Protein AF-A0A7J2RCH0-F1 (afdb_monomer_lite)

pLDDT: mean 82.23, std 13.85, range [48.66, 96.94]

Foldseek 3Di:
DPVVVVVVVVVVVVVVVVVVVVVVVVVPDDDDDDDDDDPVVVVVLVVVCVVVVHDSVVSVVVVVVVVCLVVQLVVLLVCVLVVNDALCVSCVSSVHDSVVNVVVCVVVVRDRPDDPVSVVVVVVVVVVD

Sequence (129 aa):
MSYSLKFKYEACIYFIVFNIIFLIQELHMGKTLTTRLPDEMAEKIEEIAKIEKLDKSSIIRRLLDKGIVRWKEEFALKLYQNGEISLGKAAEISSLSIWEFLDKLAEKKIPLNYNIENLKNDLETAKKL

Structure (mmCIF, N/CA/C/O backbone):
data_AF-A0A7J2RCH0-F1
#
_entry.id   AF-A0A7J2RCH0-F1
#
loop_
_atom_site.group_PDB
_atom_site.id
_atom_site.type_symbol
_atom_site.label_atom_id
_atom_site.label_alt_id
_atom_site.label_comp_id
_atom_site.label_asym_id
_atom_site.label_entity_id
_atom_site.label_seq_id
_atom_site.pdbx_PDB_ins_code
_atom_site.Cartn_x
_atom_site.Cartn_y
_atom_site.Cartn_z
_atom_site.occupancy
_atom_site.B_iso_or_equiv
_atom_site.auth_seq_id
_atom_site.auth_comp_id
_atom_site.auth_asym_id
_atom_site.auth_atom_id
_atom_site.pdbx_PDB_model_num
ATOM 1 N N . MET A 1 1 ? 59.118 -13.946 14.918 1.00 50.75 1 MET A N 1
ATOM 2 C CA . MET A 1 1 ? 57.811 -13.852 15.612 1.00 50.75 1 MET A CA 1
ATOM 3 C C . MET A 1 1 ? 56.760 -1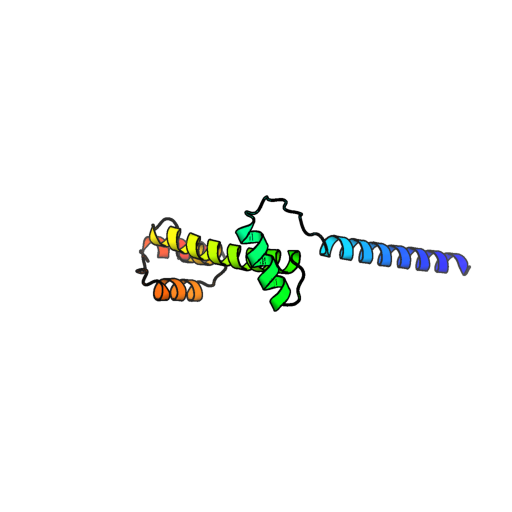3.015 14.856 1.00 50.75 1 MET A C 1
ATOM 5 O O . MET A 1 1 ? 55.701 -12.761 15.405 1.00 50.75 1 MET A O 1
ATOM 9 N N . SER A 1 2 ? 56.999 -12.609 13.600 1.00 51.62 2 SER A N 1
ATOM 10 C CA . SER A 1 2 ? 56.141 -11.639 12.882 1.00 51.62 2 SER A CA 1
ATOM 11 C C . SER A 1 2 ? 55.142 -12.271 11.895 1.00 51.62 2 SER A C 1
ATOM 13 O O . SER A 1 2 ? 54.218 -11.606 11.439 1.00 51.62 2 SER A O 1
ATOM 15 N N . TYR A 1 3 ? 55.298 -13.562 11.579 1.00 48.66 3 TYR A N 1
ATOM 16 C CA . TYR A 1 3 ? 54.462 -14.284 10.607 1.00 48.66 3 TYR A CA 1
ATOM 17 C C . TYR A 1 3 ? 53.080 -14.682 11.155 1.00 48.66 3 TYR A C 1
ATOM 19 O O . TYR A 1 3 ? 52.107 -14.711 10.409 1.00 48.66 3 TYR A O 1
ATOM 27 N N . SER A 1 4 ? 52.968 -14.925 12.465 1.00 53.50 4 SER A N 1
ATOM 28 C CA . SER A 1 4 ? 51.714 -15.365 13.100 1.00 53.50 4 SER A CA 1
ATOM 29 C C . SER A 1 4 ? 50.668 -14.241 13.202 1.00 53.50 4 SER A C 1
ATOM 31 O O . SER A 1 4 ? 49.474 -14.485 13.037 1.00 53.50 4 SER A O 1
ATOM 33 N N . LEU A 1 5 ? 51.103 -12.985 13.388 1.00 51.78 5 LEU A N 1
ATOM 34 C CA . LEU A 1 5 ? 50.195 -11.834 13.373 1.00 51.78 5 LEU A CA 1
ATOM 35 C C . LEU A 1 5 ? 49.648 -11.554 11.967 1.00 51.78 5 LEU A C 1
ATOM 37 O O . LEU A 1 5 ? 48.443 -11.378 11.831 1.00 51.78 5 LEU A O 1
ATOM 41 N N . LYS A 1 6 ? 50.488 -11.584 10.918 1.00 54.31 6 LYS A N 1
ATOM 42 C CA . LYS A 1 6 ? 50.037 -11.393 9.522 1.00 54.31 6 LYS A CA 1
ATOM 43 C C . LYS A 1 6 ? 48.947 -12.389 9.118 1.00 54.31 6 LYS A C 1
ATOM 45 O O . LYS A 1 6 ? 47.947 -11.977 8.546 1.00 54.31 6 LYS A O 1
ATOM 50 N N . PHE A 1 7 ? 49.092 -13.658 9.499 1.00 57.16 7 PHE A N 1
ATOM 51 C CA . PHE A 1 7 ? 48.100 -14.693 9.196 1.00 57.16 7 PHE A CA 1
ATOM 52 C C . PHE A 1 7 ? 46.754 -14.448 9.901 1.00 57.16 7 PHE A C 1
ATOM 54 O O . PHE A 1 7 ? 45.696 -14.633 9.305 1.00 57.16 7 PHE A O 1
ATOM 61 N N . LYS A 1 8 ? 46.777 -13.962 11.152 1.00 58.84 8 LYS A N 1
ATOM 62 C CA . LYS A 1 8 ? 45.556 -13.557 11.870 1.00 58.84 8 LYS A CA 1
ATOM 63 C C . LYS A 1 8 ? 44.867 -12.359 11.219 1.00 58.84 8 LYS A C 1
ATOM 65 O O . LYS A 1 8 ? 43.644 -12.362 11.132 1.00 58.84 8 LYS A O 1
ATOM 70 N N . TYR A 1 9 ? 45.622 -11.358 10.764 1.00 63.19 9 TYR A N 1
ATOM 71 C CA . TYR A 1 9 ? 45.040 -10.196 10.086 1.00 63.19 9 TYR A CA 1
ATOM 72 C C . TYR A 1 9 ? 44.444 -10.568 8.727 1.00 63.19 9 TYR A C 1
ATOM 74 O O . TYR A 1 9 ? 43.323 -10.162 8.443 1.00 63.19 9 TYR A O 1
ATOM 82 N N . GLU A 1 10 ? 45.127 -11.389 7.927 1.00 70.31 10 GLU A N 1
ATOM 83 C CA . GLU A 1 10 ? 44.602 -11.840 6.632 1.00 70.31 10 GLU A CA 1
ATOM 84 C C . GLU A 1 10 ? 43.353 -12.713 6.782 1.00 70.31 10 GLU A C 1
ATOM 86 O O . GLU A 1 10 ? 42.367 -12.483 6.085 1.00 70.31 10 GLU A O 1
ATOM 91 N N . ALA A 1 11 ? 43.334 -13.637 7.748 1.00 74.19 11 ALA A N 1
ATOM 92 C CA . ALA A 1 11 ? 42.146 -14.437 8.043 1.00 74.19 11 ALA A CA 1
ATOM 93 C C . ALA A 1 11 ? 40.965 -13.577 8.530 1.00 74.19 11 ALA A C 1
ATOM 95 O O . ALA A 1 11 ? 39.822 -13.822 8.151 1.00 74.19 11 ALA A O 1
ATOM 96 N N . CYS A 1 12 ? 41.233 -12.544 9.336 1.00 78.06 12 CYS A N 1
ATOM 97 C CA . CYS A 1 12 ? 40.205 -11.627 9.829 1.00 78.06 12 CYS A CA 1
ATOM 98 C C . CYS A 1 12 ? 39.638 -10.751 8.700 1.00 78.06 12 CYS A C 1
ATOM 100 O O . CYS A 1 12 ? 38.425 -10.589 8.596 1.00 78.06 12 CYS A O 1
ATOM 102 N N . ILE A 1 13 ? 40.495 -10.251 7.803 1.00 82.00 13 ILE A N 1
ATOM 103 C CA . ILE A 1 13 ? 40.072 -9.509 6.607 1.00 82.00 13 ILE A CA 1
ATOM 104 C C . ILE A 1 13 ? 39.222 -10.405 5.708 1.00 82.00 13 ILE A C 1
ATOM 106 O O . ILE A 1 13 ? 38.151 -9.986 5.278 1.00 82.00 13 ILE A O 1
ATOM 110 N N . TYR A 1 14 ? 39.646 -11.647 5.468 1.00 83.06 14 TYR A N 1
ATOM 111 C CA . TYR A 1 14 ? 38.886 -12.586 4.646 1.00 83.06 14 TYR A CA 1
ATOM 112 C C . TYR A 1 14 ? 37.517 -12.894 5.261 1.00 83.06 14 TYR A C 1
ATOM 114 O O . TYR A 1 14 ? 36.517 -12.917 4.553 1.00 83.06 14 TYR A O 1
ATOM 122 N N . PHE A 1 15 ? 37.451 -13.056 6.585 1.00 83.38 15 PHE A N 1
ATOM 123 C CA . PHE A 1 15 ? 36.198 -13.271 7.303 1.00 83.38 15 PHE A CA 1
ATOM 124 C C . PHE A 1 15 ? 35.268 -12.053 7.237 1.00 83.38 15 PHE A C 1
ATOM 126 O O . PHE A 1 15 ? 34.074 -12.212 6.996 1.00 83.38 15 PHE A O 1
ATOM 133 N N . ILE A 1 16 ? 35.799 -10.838 7.403 1.00 85.19 16 ILE A N 1
ATOM 134 C CA . ILE A 1 16 ? 35.022 -9.595 7.291 1.00 85.19 16 ILE A CA 1
ATOM 135 C C . ILE A 1 16 ? 34.500 -9.419 5.863 1.00 85.19 16 ILE A C 1
ATOM 137 O O . ILE A 1 16 ? 33.312 -9.180 5.674 1.00 85.19 16 ILE A O 1
ATOM 141 N N . VAL A 1 17 ? 35.356 -9.592 4.853 1.00 86.81 17 VAL A N 1
ATOM 142 C CA . VAL A 1 17 ? 34.967 -9.485 3.440 1.00 86.81 17 VAL A CA 1
ATOM 143 C C . VAL A 1 17 ? 33.935 -10.553 3.081 1.00 86.81 17 VAL A C 1
ATOM 145 O O . VAL A 1 17 ? 32.940 -10.234 2.440 1.00 86.81 17 VAL A O 1
ATOM 148 N N . PHE A 1 18 ? 34.108 -11.791 3.548 1.00 86.69 18 PHE A N 1
ATOM 149 C CA . PHE A 1 18 ? 33.140 -12.867 3.349 1.00 86.69 18 PHE A CA 1
ATOM 150 C C . PHE A 1 18 ? 31.783 -12.551 3.991 1.00 86.69 18 PHE A C 1
ATOM 152 O O . PHE A 1 18 ? 30.758 -12.701 3.335 1.00 86.69 18 PHE A O 1
ATOM 159 N N . ASN A 1 19 ? 31.763 -12.051 5.232 1.00 82.12 19 ASN A N 1
ATOM 160 C CA . ASN A 1 19 ? 30.519 -11.657 5.903 1.00 82.12 19 ASN A CA 1
ATOM 161 C C . ASN A 1 19 ? 29.841 -10.474 5.209 1.00 82.12 19 ASN A C 1
ATOM 163 O O . ASN A 1 19 ? 28.624 -10.470 5.076 1.00 82.12 19 ASN A O 1
ATOM 167 N N . ILE A 1 20 ? 30.607 -9.494 4.725 1.00 83.75 20 ILE A N 1
ATOM 168 C CA . ILE A 1 20 ? 30.062 -8.363 3.968 1.00 83.75 20 ILE A CA 1
ATOM 169 C C . ILE A 1 20 ? 29.486 -8.842 2.631 1.00 83.75 20 ILE A C 1
ATOM 171 O O . ILE A 1 20 ? 28.374 -8.461 2.288 1.00 83.75 20 ILE A O 1
ATOM 175 N N . ILE A 1 21 ? 30.189 -9.708 1.893 1.00 80.94 21 ILE A N 1
ATOM 176 C CA . ILE A 1 21 ? 29.687 -10.288 0.636 1.00 80.94 21 ILE A CA 1
ATOM 177 C C . ILE A 1 21 ? 28.40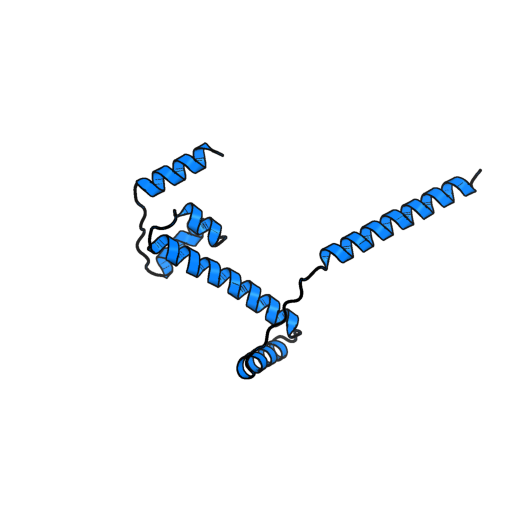9 -11.098 0.886 1.00 80.94 21 ILE A C 1
ATOM 179 O O . ILE A 1 21 ? 27.441 -10.937 0.147 1.00 80.94 21 ILE A O 1
ATOM 183 N N . PHE A 1 22 ? 28.382 -11.919 1.938 1.00 77.31 22 PHE A N 1
ATOM 184 C CA . PHE A 1 22 ? 27.210 -12.701 2.330 1.00 77.31 22 PHE A CA 1
ATOM 185 C C . PHE A 1 22 ? 26.019 -11.797 2.690 1.00 77.31 22 PHE A C 1
ATOM 187 O O . PHE A 1 22 ? 24.924 -11.983 2.165 1.00 77.31 22 PHE A O 1
ATOM 194 N N . LEU A 1 23 ? 26.251 -10.750 3.488 1.00 72.44 23 LEU A N 1
ATOM 195 C CA . LEU A 1 23 ? 25.236 -9.758 3.851 1.00 72.44 23 LEU A CA 1
ATOM 196 C C . LEU A 1 23 ? 24.706 -9.003 2.617 1.00 72.44 23 LEU A C 1
ATOM 198 O O . LEU A 1 23 ? 23.508 -8.761 2.501 1.00 72.44 23 LEU A O 1
ATOM 202 N N . ILE A 1 24 ? 25.578 -8.665 1.661 1.00 69.12 24 ILE A N 1
ATOM 203 C CA . ILE A 1 24 ? 25.187 -8.025 0.395 1.00 69.12 24 ILE A CA 1
ATOM 204 C C . ILE A 1 24 ? 24.338 -8.975 -0.463 1.00 69.12 24 ILE A C 1
ATOM 206 O O . ILE A 1 24 ? 23.361 -8.535 -1.070 1.00 69.12 24 ILE A O 1
ATOM 210 N N . GLN A 1 25 ? 24.670 -10.270 -0.512 1.00 58.91 25 GLN A N 1
ATOM 211 C CA . GLN A 1 25 ? 23.866 -11.270 -1.225 1.00 58.91 25 GLN A CA 1
ATOM 212 C C . GLN A 1 25 ? 22.472 -11.434 -0.605 1.00 58.91 25 GLN A C 1
ATOM 214 O O . GLN A 1 25 ? 21.488 -11.531 -1.338 1.00 58.91 25 GLN A O 1
ATOM 219 N N . GLU A 1 26 ? 22.375 -11.405 0.723 1.00 61.75 26 GLU A N 1
ATOM 220 C CA . GLU A 1 26 ? 21.110 -11.515 1.454 1.00 61.75 26 GLU A CA 1
ATOM 221 C C . GLU A 1 26 ? 20.209 -10.280 1.245 1.00 61.75 26 GLU A C 1
ATOM 223 O O . GLU A 1 26 ? 19.004 -10.414 1.025 1.00 61.75 26 GLU A O 1
ATOM 228 N N . LEU A 1 27 ? 20.800 -9.080 1.177 1.00 58.25 27 LEU A N 1
ATOM 229 C CA . LEU A 1 27 ? 20.098 -7.825 0.867 1.00 58.25 27 LEU A CA 1
ATOM 230 C C . LEU A 1 27 ? 19.570 -7.743 -0.580 1.00 58.25 27 LEU A C 1
ATOM 232 O O . LEU A 1 27 ? 18.662 -6.961 -0.860 1.00 58.25 27 LEU A O 1
ATOM 236 N N . HIS A 1 28 ? 20.096 -8.553 -1.504 1.00 56.91 28 HIS A N 1
ATOM 237 C CA . HIS A 1 28 ? 19.659 -8.617 -2.906 1.00 56.91 28 HIS A CA 1
ATOM 238 C C . HIS A 1 28 ? 18.613 -9.712 -3.191 1.00 56.91 28 HIS A C 1
ATOM 240 O O . HIS A 1 28 ? 18.262 -9.945 -4.353 1.00 56.91 28 HIS A O 1
ATOM 246 N N . MET A 1 29 ? 18.079 -10.386 -2.167 1.00 56.84 29 MET A N 1
ATOM 247 C CA . MET A 1 29 ? 17.113 -11.468 -2.369 1.00 56.84 29 MET A CA 1
ATOM 248 C C . MET A 1 29 ? 15.718 -10.961 -2.762 1.00 56.84 29 MET A C 1
ATOM 250 O O . MET A 1 29 ? 14.887 -10.609 -1.929 1.00 56.84 29 MET A O 1
ATOM 254 N N . GLY A 1 30 ? 15.424 -11.004 -4.061 1.00 67.38 30 GLY A N 1
ATOM 255 C CA . GLY A 1 30 ? 14.058 -10.993 -4.583 1.00 67.38 30 GLY A CA 1
ATOM 256 C C . GLY A 1 30 ? 13.541 -12.419 -4.797 1.00 67.38 30 GLY A C 1
ATOM 257 O O . GLY A 1 30 ? 14.246 -13.263 -5.346 1.00 67.38 30 GLY A O 1
ATOM 258 N N . LYS A 1 31 ? 12.291 -12.703 -4.416 1.00 82.31 31 LYS A N 1
ATOM 259 C CA . LYS A 1 31 ? 11.621 -13.958 -4.794 1.00 82.31 31 LYS A CA 1
ATOM 260 C C . LYS A 1 31 ? 11.114 -13.845 -6.232 1.00 82.31 31 LYS A C 1
ATOM 262 O O . LYS A 1 31 ? 10.439 -12.876 -6.574 1.00 82.31 31 LYS A O 1
ATOM 267 N N . THR A 1 32 ? 11.421 -14.833 -7.073 1.00 82.81 32 THR A N 1
ATOM 268 C CA . THR A 1 32 ? 10.910 -14.859 -8.452 1.00 82.81 32 THR A CA 1
ATOM 269 C C . THR A 1 32 ? 9.448 -15.292 -8.456 1.00 82.81 32 THR A C 1
ATOM 271 O O . THR A 1 32 ? 9.093 -16.308 -7.858 1.00 82.81 32 THR A O 1
ATOM 274 N N . LEU A 1 33 ? 8.606 -14.521 -9.142 1.00 85.00 33 LEU A N 1
ATOM 275 C CA . LEU A 1 33 ? 7.210 -14.846 -9.410 1.00 85.00 33 LEU A CA 1
ATOM 276 C C . LEU A 1 33 ? 7.051 -15.065 -10.915 1.00 85.00 33 LEU A C 1
ATOM 278 O O . LEU A 1 33 ? 7.317 -14.160 -11.702 1.00 85.00 33 LEU A O 1
ATOM 282 N N . THR A 1 34 ? 6.614 -16.257 -11.316 1.00 88.56 34 THR A N 1
ATOM 283 C CA . THR A 1 34 ? 6.332 -16.577 -12.720 1.00 88.56 34 THR A CA 1
ATOM 284 C C . THR A 1 34 ? 4.826 -16.638 -12.920 1.00 88.56 34 THR A C 1
ATOM 286 O O . THR A 1 34 ? 4.143 -17.422 -12.266 1.00 88.56 34 THR A O 1
ATOM 289 N N . THR A 1 35 ? 4.305 -15.817 -13.826 1.00 90.62 35 THR A N 1
ATOM 290 C CA . THR A 1 35 ? 2.889 -15.821 -14.205 1.00 90.62 35 THR A CA 1
ATOM 291 C C . THR A 1 35 ? 2.748 -15.579 -15.702 1.00 90.62 35 THR A C 1
ATOM 293 O O . THR A 1 35 ? 3.617 -14.965 -16.321 1.00 90.62 35 THR A O 1
ATOM 296 N N . ARG A 1 36 ? 1.663 -16.087 -16.290 1.00 93.31 36 ARG A N 1
ATOM 297 C CA . ARG A 1 36 ? 1.319 -15.826 -17.689 1.00 93.31 36 ARG A CA 1
ATOM 298 C C . ARG A 1 36 ? 0.477 -14.559 -17.743 1.00 93.31 36 ARG A C 1
ATOM 300 O O . ARG A 1 36 ? -0.545 -14.476 -17.066 1.00 93.31 36 ARG A O 1
ATOM 307 N N . LEU A 1 37 ? 0.918 -13.592 -18.538 1.00 91.25 37 LEU A N 1
ATOM 308 C CA . LEU A 1 37 ? 0.197 -12.347 -18.770 1.00 91.25 37 LEU A CA 1
ATOM 309 C C . LEU A 1 37 ? -0.482 -12.412 -20.141 1.00 91.25 37 LEU A C 1
ATOM 311 O O . LEU A 1 37 ? 0.134 -12.926 -21.075 1.00 91.25 37 LEU A O 1
ATOM 315 N N . PRO A 1 38 ? -1.717 -11.906 -20.279 1.00 96.19 38 PRO A N 1
ATOM 316 C CA . PRO A 1 38 ? -2.307 -11.655 -21.589 1.00 96.19 38 PRO A CA 1
ATOM 317 C C . PRO A 1 38 ? -1.427 -10.700 -22.407 1.00 96.19 38 PRO A C 1
ATOM 319 O O . PRO A 1 38 ? -0.845 -9.772 -21.834 1.00 96.19 38 PRO A O 1
ATOM 322 N N . ASP A 1 39 ? -1.383 -10.885 -23.727 1.00 95.75 39 ASP A N 1
ATOM 323 C CA . ASP A 1 39 ? -0.512 -10.109 -24.625 1.00 95.75 39 ASP A CA 1
ATOM 324 C C . ASP A 1 39 ? -0.752 -8.597 -24.502 1.00 95.75 39 ASP A C 1
ATOM 326 O O . ASP A 1 39 ? 0.191 -7.831 -24.309 1.00 95.75 39 ASP A O 1
ATOM 330 N N . GLU A 1 40 ? -2.020 -8.176 -24.447 1.00 96.50 40 GLU A N 1
ATOM 331 C CA . GLU A 1 40 ? -2.412 -6.770 -24.268 1.00 96.50 40 GLU A CA 1
ATOM 332 C C . GLU A 1 40 ? -1.787 -6.132 -23.010 1.00 96.50 40 GLU A C 1
ATOM 334 O O . GLU A 1 40 ? -1.405 -4.961 -22.998 1.00 96.50 40 GLU A O 1
ATOM 339 N N . MET A 1 41 ? -1.668 -6.893 -21.917 1.00 94.38 41 MET A N 1
ATOM 340 C CA . MET A 1 41 ? -1.076 -6.390 -20.675 1.00 94.38 41 MET A CA 1
ATOM 341 C C . MET A 1 41 ? 0.445 -6.275 -20.790 1.00 94.38 41 MET A C 1
ATOM 343 O O . MET A 1 41 ? 1.029 -5.307 -20.296 1.00 94.38 41 MET A O 1
ATOM 347 N N . ALA A 1 42 ? 1.087 -7.250 -21.438 1.00 94.25 42 ALA A N 1
ATOM 348 C CA . ALA A 1 42 ? 2.526 -7.237 -21.664 1.00 94.25 42 ALA A CA 1
ATOM 349 C C . ALA A 1 42 ? 2.946 -6.053 -22.552 1.00 94.25 42 ALA A C 1
ATOM 351 O O . ALA A 1 42 ? 3.944 -5.394 -22.253 1.00 94.25 42 ALA A O 1
ATOM 352 N N . GLU A 1 43 ? 2.152 -5.738 -23.579 1.00 96.00 43 GLU A N 1
ATOM 353 C CA . GLU A 1 43 ? 2.363 -4.584 -24.460 1.00 96.00 43 GLU A CA 1
ATOM 354 C C . GLU A 1 43 ? 2.302 -3.256 -23.694 1.00 96.00 43 GLU A C 1
ATOM 356 O O . GLU A 1 43 ? 3.229 -2.450 -23.793 1.00 96.00 43 GLU A O 1
ATOM 361 N N . LYS A 1 44 ? 1.282 -3.057 -22.846 1.00 96.12 44 LYS A N 1
ATOM 362 C CA . LYS A 1 44 ? 1.159 -1.845 -22.010 1.00 96.12 44 LYS A CA 1
ATOM 363 C C . LYS A 1 44 ? 2.349 -1.662 -21.066 1.00 96.12 44 LYS A C 1
ATOM 365 O O . LYS A 1 44 ? 2.852 -0.553 -20.903 1.00 96.12 44 LYS A O 1
ATOM 370 N N . ILE A 1 45 ? 2.823 -2.742 -20.440 1.00 95.56 45 ILE A N 1
ATOM 371 C CA . ILE A 1 45 ? 4.007 -2.692 -19.564 1.00 95.56 45 ILE A CA 1
ATOM 372 C C . ILE A 1 45 ? 5.255 -2.312 -20.367 1.00 95.56 45 ILE A C 1
ATOM 374 O O . ILE A 1 45 ? 6.086 -1.541 -19.887 1.00 95.56 45 ILE A O 1
ATOM 378 N N . GLU A 1 46 ? 5.395 -2.839 -21.584 1.00 94.94 46 GLU A N 1
ATOM 379 C CA . GLU A 1 46 ? 6.521 -2.517 -22.454 1.00 94.94 46 GLU A CA 1
ATOM 380 C C . GLU A 1 46 ? 6.505 -1.055 -22.917 1.00 94.94 46 GLU A C 1
ATOM 382 O O . GLU A 1 46 ? 7.558 -0.418 -22.961 1.00 94.94 46 GLU A O 1
ATOM 387 N N . GLU A 1 47 ? 5.331 -0.502 -23.214 1.00 96.94 47 GLU A N 1
ATOM 388 C CA . GLU A 1 47 ? 5.174 0.916 -23.537 1.00 96.94 47 GLU A CA 1
ATOM 389 C C . GLU A 1 47 ? 5.621 1.810 -22.370 1.00 96.94 47 GLU A C 1
ATOM 391 O O . GLU A 1 47 ? 6.457 2.698 -22.550 1.00 96.94 47 GLU A O 1
ATOM 396 N N . ILE A 1 48 ? 5.158 1.515 -21.150 1.00 96.75 48 ILE A N 1
ATOM 397 C CA . ILE A 1 48 ? 5.556 2.249 -19.937 1.00 96.75 48 ILE A CA 1
ATOM 398 C C . ILE A 1 48 ? 7.071 2.150 -19.711 1.00 96.75 48 ILE A C 1
ATOM 400 O O . ILE A 1 48 ? 7.722 3.152 -19.415 1.00 96.75 48 ILE A O 1
ATOM 404 N N . ALA A 1 49 ? 7.655 0.962 -19.892 1.00 96.62 49 ALA A N 1
ATOM 405 C CA . ALA A 1 49 ? 9.095 0.747 -19.757 1.00 96.62 49 ALA A CA 1
ATOM 406 C C . ALA A 1 49 ? 9.909 1.604 -20.741 1.00 96.62 49 ALA A C 1
ATOM 408 O O . ALA A 1 49 ? 10.930 2.180 -20.359 1.00 96.62 49 ALA A O 1
ATOM 409 N N . LYS A 1 50 ? 9.433 1.752 -21.986 1.00 96.44 50 LYS A N 1
ATOM 410 C CA . LYS A 1 50 ? 10.057 2.619 -23.001 1.00 96.44 50 LYS A CA 1
ATOM 411 C C . LYS A 1 50 ? 9.975 4.096 -22.619 1.00 96.44 50 LYS A C 1
ATOM 413 O O . LYS A 1 50 ? 10.982 4.794 -22.721 1.00 96.44 50 LYS A O 1
ATOM 418 N N . ILE A 1 51 ? 8.807 4.556 -22.167 1.00 96.69 51 ILE A N 1
ATOM 419 C CA . ILE A 1 51 ? 8.583 5.953 -21.758 1.00 96.69 51 ILE A CA 1
ATOM 420 C C . ILE A 1 51 ? 9.496 6.320 -20.585 1.00 96.69 51 ILE A C 1
ATOM 422 O O . ILE A 1 51 ? 10.153 7.360 -20.599 1.00 96.69 51 ILE A O 1
ATOM 426 N N . GLU A 1 52 ? 9.568 5.447 -19.585 1.00 93.69 52 GLU A N 1
ATOM 427 C CA . GLU A 1 52 ? 10.313 5.713 -18.356 1.00 93.69 52 GLU A CA 1
ATOM 428 C C . GLU A 1 52 ? 11.793 5.332 -18.421 1.00 93.69 52 GLU A C 1
ATOM 430 O O . GLU A 1 52 ? 12.545 5.650 -17.501 1.00 93.69 52 GLU A O 1
ATOM 435 N N . LYS A 1 53 ? 12.226 4.691 -19.514 1.00 94.75 53 LYS A N 1
ATOM 436 C CA . LYS A 1 53 ? 13.598 4.198 -19.714 1.00 94.75 53 LYS A CA 1
ATOM 437 C C . LYS A 1 53 ? 14.057 3.265 -18.585 1.00 94.75 53 LYS A C 1
ATOM 439 O O . LYS A 1 53 ? 15.199 3.331 -18.137 1.00 94.75 53 LYS A O 1
ATOM 444 N N . LEU A 1 54 ? 13.156 2.392 -18.142 1.00 93.50 54 LEU A N 1
ATOM 445 C CA . LEU A 1 54 ? 13.406 1.372 -17.123 1.00 93.50 54 LEU A CA 1
ATOM 446 C C . LEU A 1 54 ? 13.215 -0.023 -17.718 1.00 93.50 54 LEU A C 1
ATOM 448 O O . LEU A 1 54 ? 12.533 -0.197 -18.727 1.00 93.50 54 LEU A O 1
ATOM 452 N N . ASP A 1 55 ? 13.804 -1.037 -17.090 1.00 93.19 55 ASP A N 1
ATOM 453 C CA . ASP A 1 55 ? 13.556 -2.419 -17.482 1.00 93.19 55 ASP A CA 1
ATOM 454 C C . ASP A 1 55 ? 12.141 -2.876 -17.076 1.00 93.19 55 ASP A C 1
ATOM 456 O O . ASP A 1 55 ? 11.518 -2.353 -16.144 1.00 93.19 55 ASP A O 1
ATOM 460 N N . LYS A 1 56 ? 11.633 -3.899 -17.775 1.00 91.50 56 LYS A N 1
ATOM 461 C CA . LYS A 1 56 ? 10.284 -4.441 -17.551 1.00 91.50 56 LYS A CA 1
ATOM 462 C C . LYS A 1 56 ? 10.085 -4.908 -16.107 1.00 91.50 56 LYS A C 1
ATOM 464 O O . LYS A 1 56 ? 9.025 -4.666 -15.537 1.00 91.50 56 LYS A O 1
ATOM 469 N N . SER A 1 57 ? 11.086 -5.549 -15.504 1.00 90.81 57 SER A N 1
ATOM 470 C CA . SER A 1 57 ? 10.985 -6.094 -14.146 1.00 90.81 57 SER A CA 1
ATOM 471 C C . SER A 1 57 ? 10.861 -4.985 -13.103 1.00 90.81 57 SER A C 1
ATOM 473 O O . SER A 1 57 ? 10.067 -5.116 -12.170 1.00 90.81 57 SER A O 1
ATOM 475 N N . SER A 1 58 ? 11.576 -3.874 -13.285 1.00 92.12 58 SER A N 1
ATOM 476 C CA . SER A 1 58 ? 11.455 -2.682 -12.440 1.00 92.12 58 SER A CA 1
ATOM 477 C C . SER A 1 58 ? 10.066 -2.048 -12.533 1.00 92.12 58 SER A C 1
ATOM 479 O O . SER A 1 58 ? 9.462 -1.739 -11.502 1.00 92.12 58 SER A O 1
ATOM 481 N N . ILE A 1 59 ? 9.513 -1.914 -13.745 1.00 95.31 59 ILE A N 1
ATOM 482 C CA . ILE A 1 59 ? 8.144 -1.408 -13.932 1.00 9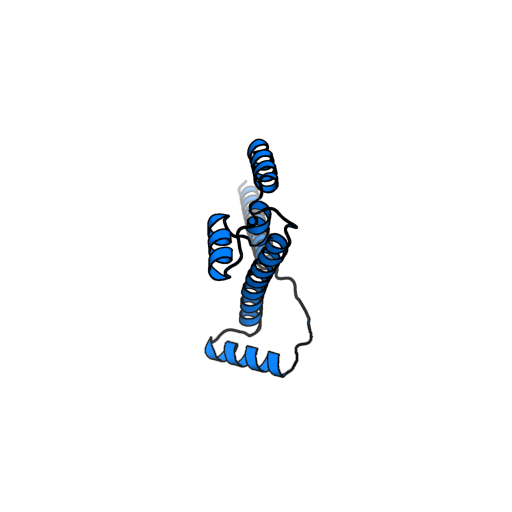5.31 59 ILE A CA 1
ATOM 483 C C . ILE A 1 59 ? 7.122 -2.343 -13.285 1.00 95.31 59 ILE A C 1
ATOM 485 O O . ILE A 1 59 ? 6.270 -1.874 -12.530 1.00 95.31 59 ILE A O 1
ATOM 489 N N . ILE A 1 60 ? 7.233 -3.653 -13.522 1.00 93.75 60 ILE A N 1
ATOM 490 C CA . ILE A 1 60 ? 6.342 -4.664 -12.939 1.00 93.75 60 ILE A CA 1
ATOM 491 C C . ILE A 1 60 ? 6.364 -4.577 -11.415 1.00 93.75 60 ILE A C 1
ATOM 493 O O . ILE A 1 60 ? 5.306 -4.479 -10.800 1.00 93.75 60 ILE A O 1
ATOM 497 N N . ARG A 1 61 ? 7.552 -4.563 -10.801 1.00 92.06 61 ARG A N 1
ATOM 498 C CA . ARG A 1 61 ? 7.689 -4.491 -9.342 1.00 92.06 61 ARG A CA 1
ATOM 499 C C . ARG A 1 61 ? 7.017 -3.243 -8.782 1.00 92.06 61 ARG A C 1
ATOM 501 O O . ARG A 1 61 ? 6.190 -3.347 -7.886 1.00 92.06 61 ARG A O 1
ATOM 508 N N . ARG A 1 62 ? 7.278 -2.082 -9.378 1.00 93.06 62 ARG A N 1
ATOM 509 C CA . ARG A 1 62 ? 6.695 -0.819 -8.920 1.00 93.06 62 ARG A CA 1
ATOM 510 C C . ARG A 1 62 ? 5.177 -0.755 -9.111 1.00 93.06 62 ARG A C 1
ATOM 512 O O . ARG A 1 62 ? 4.479 -0.170 -8.284 1.00 93.06 62 ARG A O 1
ATOM 519 N N . LEU A 1 63 ? 4.651 -1.320 -10.200 1.00 94.50 63 LEU A N 1
ATOM 520 C CA . LEU A 1 63 ? 3.206 -1.426 -10.415 1.00 94.50 63 LEU A CA 1
ATOM 521 C C . LEU A 1 63 ? 2.562 -2.362 -9.388 1.00 94.50 63 LEU A C 1
ATOM 523 O O . LEU A 1 63 ? 1.503 -2.031 -8.860 1.00 94.50 63 LEU A O 1
ATOM 527 N N . LEU A 1 64 ? 3.210 -3.486 -9.072 1.00 93.81 64 LEU A N 1
ATOM 528 C CA . LEU A 1 64 ? 2.760 -4.411 -8.033 1.00 93.81 64 LEU A CA 1
ATOM 529 C C . LEU A 1 64 ? 2.774 -3.759 -6.649 1.00 93.81 64 LEU A C 1
ATOM 531 O O . LEU A 1 64 ? 1.781 -3.876 -5.940 1.00 93.81 64 LEU A O 1
ATOM 535 N N . ASP A 1 65 ? 3.822 -3.016 -6.293 1.00 93.00 65 ASP A N 1
ATOM 536 C CA . ASP A 1 65 ? 3.897 -2.309 -5.008 1.00 93.00 65 ASP A CA 1
ATOM 537 C C . ASP A 1 65 ? 2.728 -1.329 -4.848 1.00 93.00 65 ASP A C 1
ATOM 539 O O . ASP A 1 65 ? 2.003 -1.357 -3.851 1.00 93.00 65 ASP A O 1
ATOM 543 N N . LYS A 1 66 ? 2.467 -0.518 -5.882 1.00 94.56 66 LYS A N 1
ATOM 544 C CA . LYS A 1 66 ? 1.309 0.389 -5.907 1.00 94.56 66 LYS A CA 1
ATOM 545 C C . LYS A 1 66 ? -0.019 -0.371 -5.860 1.00 94.56 66 LYS A C 1
ATOM 547 O O . LYS A 1 66 ? -0.943 0.049 -5.165 1.00 94.56 66 LYS A O 1
ATOM 552 N N . GLY A 1 67 ? -0.118 -1.478 -6.593 1.00 95.81 67 GLY A N 1
ATOM 553 C CA . GLY A 1 67 ? -1.308 -2.322 -6.640 1.00 95.81 67 GLY A CA 1
ATOM 554 C C . GLY A 1 67 ? -1.642 -2.943 -5.284 1.00 95.81 67 GLY A C 1
ATOM 555 O O . GLY A 1 67 ? -2.800 -2.919 -4.881 1.00 95.81 67 GLY A O 1
ATOM 556 N N . ILE A 1 68 ? -0.639 -3.435 -4.553 1.00 95.50 68 ILE A N 1
ATOM 557 C CA . ILE A 1 68 ? -0.806 -4.033 -3.221 1.00 95.50 68 ILE A CA 1
ATOM 558 C C . ILE A 1 68 ? -1.290 -2.990 -2.215 1.00 95.50 68 ILE A C 1
ATOM 560 O O . ILE A 1 68 ? -2.228 -3.264 -1.467 1.00 95.50 68 ILE A O 1
ATOM 564 N N . VAL A 1 69 ? -0.682 -1.799 -2.203 1.00 93.25 69 VAL A N 1
ATOM 565 C CA . VAL A 1 69 ? -1.097 -0.705 -1.308 1.00 93.25 69 VAL A CA 1
ATOM 566 C C . VAL A 1 69 ? -2.553 -0.329 -1.571 1.00 93.25 69 VAL A C 1
ATOM 568 O O . VAL A 1 69 ? -3.368 -0.327 -0.650 1.00 93.25 69 VAL A O 1
ATOM 571 N N . ARG A 1 70 ? -2.908 -0.110 -2.841 1.00 94.50 70 ARG A N 1
ATOM 572 C CA . ARG A 1 70 ? -4.281 0.226 -3.229 1.00 94.50 70 ARG A CA 1
ATOM 573 C C . ARG A 1 70 ? -5.275 -0.880 -2.870 1.00 94.50 70 ARG A C 1
ATOM 575 O O . ARG A 1 70 ? -6.359 -0.592 -2.374 1.00 94.50 70 ARG A O 1
ATOM 582 N N . TRP A 1 71 ? -4.911 -2.140 -3.102 1.00 96.31 71 TRP A N 1
ATOM 583 C CA . TRP A 1 71 ? -5.766 -3.275 -2.765 1.00 96.31 71 TRP A CA 1
ATOM 584 C C . TRP A 1 71 ? -6.032 -3.353 -1.257 1.00 96.31 71 TRP A C 1
ATOM 586 O O . TRP A 1 71 ? -7.175 -3.547 -0.853 1.00 96.31 71 TRP A O 1
ATOM 596 N N . LYS A 1 72 ? -5.005 -3.147 -0.420 1.00 95.12 72 LYS A N 1
ATOM 597 C CA . LYS A 1 72 ? -5.155 -3.112 1.044 1.00 95.12 72 LYS A CA 1
ATOM 598 C C . LYS A 1 72 ? -6.074 -1.984 1.503 1.00 95.12 72 LYS A C 1
ATOM 600 O O . LYS A 1 72 ? -6.903 -2.211 2.379 1.00 95.12 72 LYS A O 1
ATOM 605 N N . GLU A 1 73 ? -5.937 -0.798 0.915 1.00 93.25 73 GLU A N 1
ATOM 606 C CA . GLU A 1 73 ? -6.802 0.350 1.203 1.00 93.25 73 GLU A CA 1
ATOM 607 C C . GLU A 1 73 ? -8.269 0.020 0.886 1.00 93.25 73 GLU A C 1
ATOM 609 O O . GLU A 1 73 ? -9.133 0.115 1.756 1.00 93.25 73 GLU A O 1
ATOM 614 N N . GLU A 1 74 ? -8.551 -0.447 -0.334 1.00 93.25 74 GLU A N 1
ATOM 615 C CA . GLU A 1 74 ? -9.906 -0.815 -0.765 1.00 93.25 74 GLU A CA 1
ATOM 616 C C . GLU A 1 74 ? -10.495 -1.953 0.086 1.00 93.25 74 GLU A C 1
ATOM 618 O O . GLU A 1 74 ? -11.673 -1.918 0.452 1.00 93.25 74 GLU A O 1
ATOM 623 N N . PHE A 1 75 ? -9.673 -2.938 0.450 1.00 95.06 75 PHE A N 1
ATOM 624 C CA . PHE A 1 75 ? -10.073 -4.053 1.300 1.00 95.06 75 PHE A CA 1
ATOM 625 C C . PHE A 1 75 ? -10.409 -3.607 2.730 1.00 95.06 75 PHE A C 1
ATOM 627 O O . PHE A 1 75 ? -11.471 -3.959 3.245 1.00 95.06 75 PHE A O 1
ATOM 634 N N . ALA A 1 76 ? -9.556 -2.788 3.352 1.00 94.38 76 ALA A N 1
ATOM 635 C CA . ALA A 1 76 ? -9.787 -2.254 4.693 1.00 94.38 76 ALA A CA 1
ATOM 636 C C . ALA A 1 76 ? -11.057 -1.391 4.755 1.00 94.38 76 ALA A C 1
ATOM 638 O O . ALA A 1 76 ? -11.850 -1.524 5.686 1.00 94.38 76 ALA A O 1
ATOM 639 N N . LEU A 1 77 ? -11.288 -0.557 3.736 1.00 91.62 77 LEU A N 1
ATOM 640 C CA . LEU A 1 77 ? -12.503 0.250 3.622 1.00 91.62 77 LEU A CA 1
ATOM 641 C C . LEU A 1 77 ? -13.760 -0.618 3.552 1.00 91.62 77 LEU A C 1
ATOM 643 O O . LEU A 1 77 ? -14.735 -0.328 4.240 1.00 91.62 77 LEU A O 1
ATOM 647 N N . LYS A 1 78 ? -13.734 -1.695 2.760 1.00 91.25 78 LYS A N 1
ATOM 648 C CA . LYS A 1 78 ? -14.872 -2.613 2.628 1.00 91.25 78 LYS A CA 1
ATOM 649 C C . LYS A 1 78 ? -15.190 -3.323 3.946 1.00 91.25 78 LYS A C 1
ATOM 651 O O . LYS A 1 78 ? -16.348 -3.371 4.346 1.00 91.25 78 LYS A O 1
ATOM 656 N N . LEU A 1 79 ? -14.171 -3.835 4.635 1.00 90.44 79 LEU A N 1
ATOM 657 C CA . LEU A 1 79 ? -14.351 -4.482 5.937 1.00 90.44 79 LEU A CA 1
ATOM 658 C C . LEU A 1 79 ? -14.903 -3.509 6.987 1.00 90.44 79 LEU A C 1
ATOM 660 O O . LEU A 1 79 ? -15.806 -3.860 7.745 1.00 90.44 79 LEU A O 1
ATOM 664 N N . TYR A 1 80 ? -14.394 -2.274 7.012 1.00 88.25 80 TYR A N 1
ATOM 665 C CA . TYR A 1 80 ? -14.881 -1.239 7.922 1.00 88.25 80 TYR A CA 1
ATOM 666 C C . TYR A 1 80 ? -16.337 -0.855 7.625 1.00 88.25 80 TYR A C 1
ATOM 668 O O . TYR A 1 80 ? -17.155 -0.778 8.540 1.00 88.25 80 TYR A O 1
ATOM 676 N N . GLN A 1 81 ? -16.688 -0.670 6.347 1.00 85.50 81 GLN A N 1
ATOM 677 C CA . GLN A 1 81 ? -18.063 -0.394 5.911 1.00 85.50 81 GLN A CA 1
ATOM 678 C C . GLN A 1 81 ? -19.052 -1.455 6.382 1.00 85.50 81 GLN A C 1
ATOM 680 O O . GLN A 1 81 ? -20.142 -1.125 6.847 1.00 85.50 81 GLN A O 1
ATOM 685 N N . ASN A 1 82 ? -18.654 -2.720 6.283 1.00 85.88 82 ASN A N 1
ATOM 686 C CA . ASN A 1 82 ? -19.467 -3.851 6.702 1.00 85.88 82 ASN A CA 1
ATOM 687 C C . ASN A 1 82 ? -19.540 -4.008 8.233 1.00 85.88 82 ASN A C 1
ATOM 689 O O . ASN A 1 82 ? -20.283 -4.858 8.718 1.00 85.88 82 ASN A O 1
ATOM 693 N N . GLY A 1 83 ? -18.784 -3.213 9.001 1.00 82.94 83 GLY A N 1
ATOM 694 C CA . GLY A 1 83 ? -18.699 -3.325 10.458 1.00 82.94 83 GLY A CA 1
ATOM 695 C C . GLY A 1 83 ? -17.919 -4.551 10.941 1.00 82.94 83 GLY A C 1
ATOM 696 O O . GLY A 1 83 ? -18.047 -4.931 12.099 1.00 82.94 83 GLY A O 1
ATOM 697 N N . GLU A 1 84 ? -17.124 -5.180 10.071 1.00 85.44 84 GLU A N 1
ATOM 698 C CA . GLU A 1 84 ? -16.377 -6.407 10.383 1.00 85.44 84 GLU A CA 1
ATOM 699 C C . GLU A 1 84 ? -15.116 -6.130 11.218 1.00 85.44 84 GLU A C 1
ATOM 701 O O . GLU A 1 84 ? -14.631 -7.010 11.929 1.00 85.44 84 GLU A O 1
ATOM 706 N N . ILE A 1 85 ? -14.569 -4.913 11.132 1.00 86.38 85 ILE A N 1
ATOM 707 C CA . ILE A 1 85 ? -13.340 -4.502 11.822 1.00 86.38 85 ILE A CA 1
ATOM 708 C C . ILE A 1 85 ? -13.470 -3.098 12.426 1.00 86.38 85 ILE A C 1
ATOM 710 O O . ILE A 1 85 ? -14.230 -2.264 11.933 1.00 86.38 85 ILE A O 1
ATOM 714 N N . SER A 1 86 ? -12.687 -2.815 13.475 1.00 86.44 86 SER A N 1
ATOM 715 C CA . SER A 1 86 ? -12.612 -1.475 14.072 1.00 86.44 86 SER A CA 1
ATOM 716 C C . SER A 1 86 ? -11.847 -0.486 13.183 1.00 86.44 86 SER A C 1
ATOM 718 O O . SER A 1 86 ? -11.110 -0.877 12.273 1.00 86.44 86 SER A O 1
ATOM 720 N N . LEU A 1 87 ? -11.980 0.812 13.481 1.00 86.00 87 LEU A N 1
ATOM 721 C CA . LEU A 1 87 ?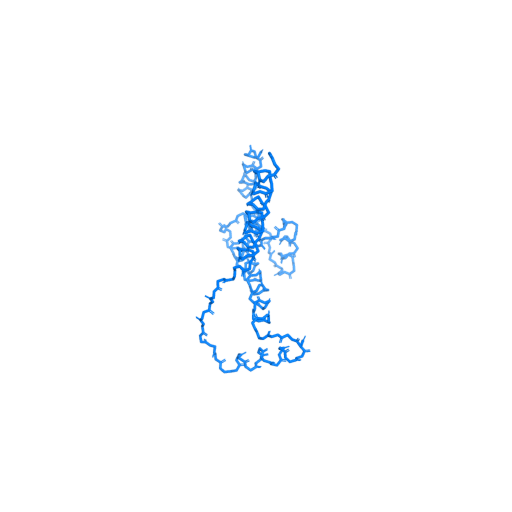 -11.252 1.878 12.785 1.00 86.00 87 LEU A CA 1
ATOM 722 C C . LEU A 1 87 ? -9.732 1.692 12.901 1.00 86.00 87 LEU A C 1
ATOM 724 O O . LEU A 1 87 ? -9.024 1.760 11.897 1.00 86.00 87 LEU A O 1
ATOM 728 N N . GLY A 1 88 ? -9.239 1.394 14.110 1.00 87.06 88 GLY A N 1
ATOM 729 C CA . GLY A 1 88 ? -7.820 1.120 14.341 1.00 87.06 88 GLY A CA 1
ATOM 730 C C . GLY A 1 88 ? -7.321 -0.081 13.535 1.00 87.06 88 GLY A C 1
ATOM 731 O O . GLY A 1 88 ? -6.256 -0.013 12.922 1.00 87.06 88 GLY A O 1
ATOM 732 N N . LYS A 1 89 ? -8.120 -1.155 13.447 1.00 88.44 89 LYS A N 1
ATOM 733 C CA . LYS A 1 89 ? -7.740 -2.334 12.661 1.00 88.44 89 LYS A CA 1
ATOM 734 C C . LYS A 1 89 ? -7.735 -2.059 11.156 1.00 88.44 89 LYS A C 1
ATOM 736 O O . LYS A 1 89 ? -6.888 -2.586 10.438 1.00 88.44 89 LYS A O 1
ATOM 741 N N . ALA A 1 90 ? -8.650 -1.223 10.674 1.00 91.62 90 ALA A N 1
ATOM 742 C CA . ALA A 1 90 ? -8.698 -0.822 9.273 1.00 91.62 90 ALA A CA 1
ATOM 743 C C . ALA A 1 90 ? -7.492 0.051 8.877 1.00 91.62 90 ALA A C 1
ATOM 745 O O . ALA A 1 90 ? -6.885 -0.175 7.825 1.00 91.62 90 ALA A O 1
ATOM 746 N N . ALA A 1 91 ? -7.091 0.979 9.751 1.00 92.56 91 ALA A N 1
ATOM 747 C CA . ALA A 1 91 ? -5.869 1.769 9.603 1.00 92.56 91 ALA A CA 1
ATOM 748 C C . ALA A 1 91 ? -4.617 0.867 9.547 1.00 92.56 91 ALA A C 1
ATOM 750 O O . ALA A 1 91 ? -3.806 0.970 8.629 1.00 92.56 91 ALA A O 1
ATOM 751 N N . GLU A 1 92 ? -4.520 -0.121 10.444 1.00 91.94 92 GLU A N 1
ATOM 752 C CA . GLU A 1 92 ? -3.419 -1.096 10.456 1.00 91.94 92 GLU A CA 1
ATOM 753 C C . GLU A 1 92 ? -3.329 -1.899 9.140 1.00 91.94 92 GLU A C 1
ATOM 755 O O . GLU A 1 92 ? -2.261 -1.980 8.529 1.00 91.94 92 GLU A O 1
ATOM 760 N N . ILE A 1 93 ? -4.448 -2.461 8.659 1.00 93.50 93 ILE A N 1
ATOM 761 C CA . ILE A 1 93 ? -4.484 -3.270 7.424 1.00 93.50 93 ILE A CA 1
ATOM 762 C C . ILE A 1 93 ? -4.097 -2.436 6.199 1.00 93.50 93 ILE A C 1
ATOM 764 O O . ILE A 1 93 ? -3.338 -2.907 5.347 1.00 93.50 93 ILE A O 1
ATOM 768 N N . SER A 1 94 ? -4.601 -1.204 6.118 1.00 93.38 94 SER A N 1
ATOM 769 C CA . SER A 1 94 ? -4.286 -0.272 5.030 1.00 93.38 94 SER A CA 1
ATOM 770 C C . SER A 1 94 ? -2.881 0.328 5.132 1.00 93.38 94 SER A C 1
ATOM 772 O O . SER A 1 94 ? -2.421 0.936 4.171 1.00 93.38 94 SER A O 1
ATOM 774 N N . SER A 1 95 ? -2.165 0.094 6.242 1.00 92.94 95 SER A N 1
ATOM 775 C CA . SER A 1 95 ? -0.862 0.712 6.527 1.00 92.94 95 SER A CA 1
ATOM 776 C C . SER A 1 95 ? -0.932 2.246 6.527 1.00 92.94 95 SER A C 1
ATOM 778 O O . SER A 1 95 ? 0.027 2.913 6.146 1.00 92.94 95 SER A O 1
ATOM 780 N N . LEU A 1 96 ? -2.078 2.783 6.949 1.00 91.44 96 LEU A N 1
ATOM 781 C CA . LEU A 1 96 ? -2.347 4.206 7.110 1.00 91.44 96 LEU A CA 1
ATOM 782 C C . LEU A 1 96 ? -2.459 4.540 8.598 1.00 91.44 96 LEU A C 1
ATOM 784 O O . LEU A 1 96 ? -2.784 3.691 9.431 1.00 91.44 96 LEU A O 1
ATOM 788 N N . SER A 1 97 ? -2.234 5.799 8.949 1.00 92.44 97 SER A N 1
ATOM 789 C CA . SER A 1 97 ? -2.667 6.315 10.244 1.00 92.44 97 SER A CA 1
ATOM 790 C C . SER A 1 97 ? -4.196 6.362 10.324 1.00 92.44 97 SER A C 1
ATOM 792 O O . SER A 1 97 ? -4.903 6.369 9.315 1.00 92.44 97 SER A O 1
ATOM 794 N N . ILE A 1 98 ? -4.728 6.435 11.547 1.00 88.12 98 ILE A N 1
ATOM 795 C CA . ILE A 1 98 ? -6.174 6.582 11.766 1.00 88.12 98 ILE A CA 1
ATOM 796 C C . ILE A 1 98 ? -6.709 7.827 11.042 1.00 88.12 98 ILE A C 1
ATOM 798 O O . ILE A 1 98 ? -7.766 7.761 10.423 1.00 88.12 98 ILE A O 1
ATOM 802 N N . TRP A 1 99 ? -5.968 8.937 11.083 1.00 89.81 99 TRP A N 1
ATOM 803 C CA . TRP A 1 99 ? -6.349 10.188 10.425 1.00 89.81 99 TRP A CA 1
ATOM 804 C C . TRP A 1 99 ? -6.395 10.053 8.904 1.00 89.81 99 TRP A C 1
ATOM 806 O O . TRP A 1 99 ? -7.408 10.388 8.302 1.00 89.81 99 TRP A O 1
ATOM 816 N N . GLU A 1 100 ? -5.361 9.469 8.297 1.00 91.81 100 GLU A N 1
ATOM 817 C CA . GLU A 1 100 ? -5.351 9.213 6.852 1.00 91.81 100 GLU A CA 1
ATOM 818 C C . GLU A 1 100 ? -6.496 8.279 6.441 1.00 91.81 100 GLU A C 1
ATOM 820 O O . GLU A 1 100 ? -7.128 8.481 5.407 1.00 91.81 100 GLU A O 1
ATOM 825 N N . PHE A 1 101 ? -6.819 7.276 7.262 1.00 92.31 101 PHE A N 1
ATOM 826 C CA . PHE A 1 101 ? -7.945 6.391 6.983 1.00 92.31 101 PHE A CA 1
ATOM 827 C C . PHE A 1 101 ? -9.300 7.114 7.080 1.00 92.31 101 PHE A C 1
ATOM 829 O O . PHE A 1 101 ? -10.192 6.872 6.266 1.00 92.31 101 PHE A O 1
ATOM 836 N N . LEU A 1 102 ? -9.460 8.031 8.039 1.00 89.12 102 LEU A N 1
ATOM 837 C CA . LEU A 1 102 ? -10.642 8.893 8.142 1.00 89.12 102 LEU A CA 1
ATOM 838 C C . LEU A 1 102 ? -10.782 9.808 6.918 1.00 89.12 102 LEU A C 1
ATOM 840 O O . LEU A 1 102 ? -11.886 9.931 6.382 1.00 89.12 102 LEU A O 1
ATOM 844 N N . ASP A 1 103 ? -9.679 10.373 6.429 1.00 90.75 103 ASP A N 1
ATOM 845 C CA . ASP A 1 103 ? -9.672 11.165 5.196 1.00 90.75 103 ASP A CA 1
ATOM 846 C C . ASP A 1 103 ? -10.125 10.316 3.999 1.00 90.75 103 ASP A C 1
ATOM 848 O O . ASP A 1 103 ? -10.972 10.744 3.212 1.00 90.75 103 ASP A O 1
ATOM 852 N N . LYS A 1 104 ? -9.671 9.057 3.908 1.00 90.75 104 LYS A N 1
ATOM 853 C CA . LYS A 1 104 ? -10.132 8.110 2.876 1.00 90.75 104 LYS A CA 1
ATOM 854 C C . LYS A 1 104 ? -11.619 7.788 2.952 1.00 90.75 104 LYS A C 1
ATOM 856 O O . LYS A 1 104 ? -12.275 7.667 1.911 1.00 90.75 104 LYS A O 1
ATOM 861 N N . LEU A 1 105 ? -12.175 7.669 4.155 1.00 88.88 105 LEU A N 1
ATOM 862 C CA . LEU A 1 105 ? -13.617 7.496 4.341 1.00 88.88 105 LEU A CA 1
ATOM 863 C C . LEU A 1 105 ? -14.387 8.730 3.854 1.00 88.88 105 LEU A C 1
ATOM 865 O O . LEU A 1 105 ? -15.394 8.582 3.155 1.00 88.88 105 LEU A O 1
ATOM 869 N N . ALA A 1 106 ? -13.888 9.933 4.153 1.00 86.38 106 ALA A N 1
ATOM 870 C CA . ALA A 1 106 ? -14.486 11.189 3.711 1.00 86.38 106 ALA A CA 1
ATOM 871 C C . ALA A 1 106 ? -14.438 11.349 2.180 1.00 86.38 106 ALA A C 1
ATOM 873 O O . ALA A 1 106 ? -15.470 11.633 1.565 1.00 86.38 106 ALA A O 1
ATOM 874 N N . GLU A 1 107 ? -13.286 11.087 1.551 1.00 87.88 107 GLU A N 1
ATOM 875 C CA . GLU A 1 107 ? -13.107 11.114 0.088 1.00 87.88 107 GLU A CA 1
ATOM 876 C C . GLU A 1 107 ? -14.122 10.210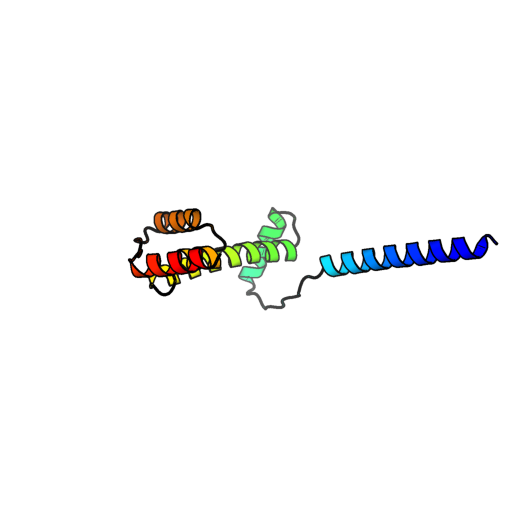 -0.627 1.00 87.88 107 GLU A C 1
ATOM 878 O O . GLU A 1 107 ? -14.714 10.588 -1.641 1.00 87.88 107 GLU A O 1
ATOM 883 N N . LYS A 1 108 ? -14.360 9.013 -0.079 1.00 84.38 108 LYS A N 1
ATOM 884 C CA . LYS A 1 108 ? -15.278 8.018 -0.650 1.00 84.38 108 LYS A CA 1
ATOM 885 C C . LYS A 1 108 ? -16.726 8.158 -0.166 1.00 84.38 108 LYS A C 1
ATOM 887 O O . LYS A 1 108 ? -17.556 7.330 -0.538 1.00 84.38 108 LYS A O 1
ATOM 892 N N . LYS A 1 109 ? -17.044 9.203 0.612 1.00 82.94 109 LYS A N 1
ATOM 893 C CA . LYS A 1 109 ? -18.381 9.488 1.175 1.00 82.94 109 LYS A CA 1
ATOM 894 C C . LYS A 1 109 ? -18.960 8.321 1.978 1.00 82.94 109 LYS A C 1
ATOM 896 O O . LYS A 1 109 ? -20.156 8.037 1.925 1.00 82.94 109 LYS A O 1
ATOM 901 N N . ILE A 1 110 ? -18.094 7.629 2.702 1.00 76.81 110 ILE A N 1
ATOM 902 C CA . ILE A 1 110 ? -18.459 6.483 3.520 1.00 76.81 110 ILE A CA 1
ATOM 903 C C . ILE A 1 110 ? -18.877 7.013 4.894 1.00 76.81 110 ILE A C 1
ATOM 905 O O . ILE A 1 110 ? -18.071 7.688 5.536 1.00 76.81 110 ILE A O 1
ATOM 909 N N . PRO A 1 111 ? -20.110 6.746 5.362 1.00 70.94 111 PRO A N 1
ATOM 910 C CA . PRO A 1 111 ? -20.532 7.204 6.676 1.00 70.94 111 PRO A CA 1
ATOM 911 C C . PRO A 1 111 ? -19.673 6.553 7.764 1.00 70.94 111 PRO A C 1
ATOM 913 O O . PRO A 1 111 ? -19.354 5.364 7.700 1.00 70.94 111 PRO A O 1
ATOM 916 N N . LEU A 1 112 ? -19.307 7.342 8.774 1.00 68.38 112 LEU A N 1
ATOM 917 C CA . LEU A 1 112 ? -18.588 6.840 9.939 1.00 68.38 112 LEU A CA 1
ATOM 918 C C . LEU A 1 112 ? -19.489 5.877 10.704 1.00 68.38 112 LEU A C 1
ATOM 920 O O . LEU A 1 112 ? -20.420 6.297 11.386 1.00 68.38 112 LEU A O 1
ATOM 924 N N . ASN A 1 113 ? -19.175 4.586 10.631 1.00 63.34 113 ASN A N 1
ATOM 925 C CA . ASN A 1 113 ? -19.854 3.552 11.405 1.00 63.34 113 ASN A CA 1
ATOM 926 C C . ASN A 1 113 ? -19.196 3.403 12.792 1.00 63.34 113 ASN A C 1
ATOM 928 O O . ASN A 1 113 ? -18.900 2.307 13.273 1.00 63.34 113 ASN A O 1
ATOM 932 N N . TYR A 1 114 ? -18.882 4.537 13.428 1.00 60.06 114 TYR A N 1
ATOM 933 C CA . TYR A 1 114 ? -18.234 4.567 14.735 1.00 60.06 114 TYR A CA 1
ATOM 934 C C . TYR A 1 114 ? -19.279 4.362 15.834 1.00 60.06 114 TYR A C 1
ATOM 936 O O . TYR A 1 114 ? -19.942 5.303 16.264 1.00 60.06 114 TYR A O 1
ATOM 944 N N . ASN A 1 115 ? -19.450 3.110 16.260 1.00 60.22 115 ASN A N 1
ATOM 945 C CA . ASN A 1 115 ? -20.336 2.754 17.364 1.00 60.22 115 ASN A CA 1
ATOM 946 C C . ASN A 1 115 ? -19.570 2.669 18.702 1.00 60.22 115 ASN A C 1
ATOM 948 O O . ASN A 1 115 ? -18.350 2.507 18.737 1.00 60.22 115 ASN A O 1
ATOM 952 N N . ILE A 1 116 ? -20.300 2.722 19.817 1.00 59.78 116 ILE A N 1
ATOM 953 C CA . ILE A 1 116 ? -19.802 2.633 21.203 1.00 59.78 116 ILE A CA 1
ATOM 954 C C . ILE A 1 116 ? -18.947 1.373 21.425 1.00 59.78 116 ILE A C 1
ATOM 956 O O . ILE A 1 116 ? -18.002 1.373 22.212 1.00 59.78 116 ILE A O 1
ATOM 960 N N . GLU A 1 117 ? -19.258 0.295 20.714 1.00 62.19 117 GLU A N 1
ATOM 961 C CA . GLU A 1 117 ? -18.537 -0.975 20.788 1.00 62.19 117 GLU A CA 1
ATOM 962 C C . GLU A 1 117 ? -17.135 -0.891 20.156 1.00 62.19 117 GLU A C 1
ATOM 964 O O . GLU A 1 117 ? -16.171 -1.419 20.712 1.00 62.19 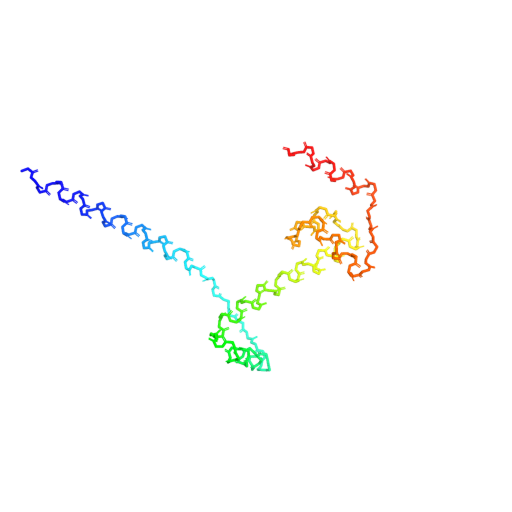117 GLU A O 1
ATOM 969 N N . ASN A 1 118 ? -16.990 -0.116 19.073 1.00 63.09 118 ASN A N 1
ATOM 970 C CA . ASN A 1 118 ? -15.694 0.179 18.455 1.00 63.09 118 ASN A CA 1
ATOM 971 C C . ASN A 1 118 ? -14.820 1.020 19.394 1.00 63.09 118 ASN A C 1
ATOM 973 O O . ASN A 1 118 ? -13.645 0.712 19.576 1.00 63.09 118 ASN A O 1
ATOM 977 N N . LEU A 1 119 ? -15.417 2.005 20.077 1.00 64.81 119 LEU A N 1
ATOM 978 C CA . LEU A 1 119 ? -14.730 2.796 21.102 1.00 64.81 119 LEU A CA 1
ATOM 979 C C . LEU A 1 119 ? -14.232 1.925 22.266 1.00 64.81 119 LEU A C 1
ATOM 981 O O . LEU A 1 119 ? -13.113 2.110 22.739 1.00 64.81 119 LEU A O 1
ATOM 985 N N . LYS A 1 120 ? -15.031 0.953 22.727 1.00 66.25 120 LYS A N 1
ATOM 986 C CA . LYS A 1 120 ? -14.609 0.015 23.782 1.00 66.25 120 LYS A CA 1
ATOM 987 C C . LYS A 1 120 ? -13.399 -0.823 23.367 1.00 66.25 120 LYS A C 1
ATOM 989 O O . LYS A 1 120 ? -12.462 -0.933 24.154 1.00 66.25 120 LYS A O 1
ATOM 994 N N . ASN A 1 121 ? -13.403 -1.376 22.155 1.00 66.69 121 ASN A N 1
ATOM 995 C CA . ASN A 1 121 ? -12.286 -2.179 21.645 1.00 66.69 121 ASN A CA 1
ATOM 996 C C . ASN A 1 121 ? -11.002 -1.352 21.469 1.00 66.69 121 ASN A C 1
ATOM 998 O O . ASN A 1 121 ? -9.911 -1.821 21.811 1.00 66.69 121 ASN A O 1
ATOM 1002 N N . ASP A 1 122 ? -11.123 -0.108 21.001 1.00 67.75 122 ASP A N 1
ATOM 1003 C CA . ASP A 1 122 ? -9.983 0.807 20.890 1.00 67.75 122 ASP A CA 1
ATOM 1004 C C . ASP A 1 122 ? -9.413 1.147 22.286 1.00 67.75 122 ASP A C 1
ATOM 1006 O O . ASP A 1 122 ? -8.197 1.118 22.488 1.00 67.75 122 ASP A O 1
ATOM 1010 N N . LEU A 1 123 ? -10.277 1.370 23.289 1.00 71.25 123 LEU A N 1
ATOM 1011 C CA . LEU A 1 123 ? -9.865 1.598 24.682 1.00 71.25 123 LEU A CA 1
ATOM 1012 C C . LEU A 1 123 ? -9.193 0.376 25.320 1.00 71.25 123 LEU A C 1
ATOM 1014 O O . LEU A 1 123 ? -8.248 0.536 26.092 1.00 71.25 123 LEU A O 1
ATOM 1018 N N . GLU A 1 124 ? -9.661 -0.841 25.037 1.00 72.62 124 GLU A N 1
ATOM 1019 C CA . GLU A 1 124 ? -8.991 -2.054 25.516 1.00 72.62 124 GLU A CA 1
ATOM 1020 C C . GLU A 1 124 ? -7.606 -2.231 24.901 1.00 72.62 124 GLU A C 1
ATOM 1022 O O . GLU A 1 124 ? -6.674 -2.639 25.594 1.00 72.62 124 GLU A O 1
ATOM 1027 N N . THR A 1 125 ? -7.461 -1.910 23.616 1.00 70.88 125 THR A N 1
ATOM 1028 C CA . THR A 1 125 ? -6.175 -1.987 22.916 1.00 70.88 125 THR A CA 1
ATOM 1029 C C . THR A 1 125 ? -5.187 -0.970 23.486 1.00 70.88 125 THR A C 1
ATOM 1031 O O . THR A 1 125 ? -4.055 -1.329 23.797 1.00 70.88 125 THR A O 1
ATOM 1034 N N . ALA A 1 126 ? -5.631 0.268 23.727 1.00 69.69 126 ALA A N 1
ATOM 1035 C CA . ALA A 1 126 ? -4.806 1.318 24.326 1.00 69.69 126 ALA A CA 1
ATOM 1036 C C . ALA A 1 126 ? -4.353 1.002 25.762 1.00 69.69 126 ALA A C 1
ATOM 1038 O O . ALA A 1 126 ? -3.285 1.436 26.169 1.00 69.69 126 ALA A O 1
ATOM 1039 N N . LYS A 1 127 ? -5.139 0.236 26.531 1.00 67.12 127 LYS A N 1
ATOM 1040 C CA . LYS A 1 127 ? -4.773 -0.198 27.894 1.00 67.12 127 LYS A CA 1
ATOM 1041 C C . LYS A 1 127 ? -3.738 -1.326 27.939 1.00 67.12 127 LYS A C 1
ATOM 1043 O O . LYS A 1 127 ? -3.230 -1.618 29.017 1.00 67.12 127 LYS A O 1
ATOM 1048 N N . LYS A 1 128 ? -3.503 -2.016 26.818 1.00 66.06 128 LYS A N 1
ATOM 1049 C CA . LYS A 1 128 ? -2.550 -3.136 26.713 1.00 66.06 128 LYS A CA 1
ATOM 1050 C C . LYS A 1 128 ? -1.164 -2.702 26.218 1.00 66.06 128 LYS A C 1
ATOM 1052 O O . LYS A 1 128 ? -0.263 -3.538 26.204 1.00 66.06 128 LYS A O 1
ATOM 1057 N N . LEU A 1 129 ? -1.023 -1.443 25.801 1.00 53.34 129 LEU A N 1
ATOM 1058 C CA . LEU A 1 129 ? 0.243 -0.771 25.492 1.00 53.34 129 LEU A CA 1
ATOM 1059 C C . LEU A 1 129 ? 0.806 -0.110 26.754 1.00 53.34 129 LEU A C 1
ATOM 1061 O O . LEU A 1 129 ? 2.049 -0.096 26.878 1.00 53.34 129 LEU A O 1
#

Secondary structure (DSSP, 8-state):
--HHHHHHHHHHHHHHHHHHHHHHHHHT-PPP---PPPHHHHHHHHHHHHHHT--HHHHHHHHHHHHHHHHHHHHHHHHHHTTSS-HHHHHHHHT--HHHHHHHHHHTT------HHHHHHHHHHHTT-

Radius of gyration: 25.14 Å; chains: 1; bounding box: 78×28×52 Å